Protein AF-A0A1V2P436-F1 (afdb_monomer_lite)

Structure (mmCIF, N/CA/C/O backbone):
data_AF-A0A1V2P436-F1
#
_entry.id   AF-A0A1V2P436-F1
#
loop_
_atom_site.group_PDB
_atom_site.id
_atom_site.type_symbol
_atom_site.label_atom_id
_atom_site.label_alt_id
_atom_site.label_comp_id
_atom_site.label_asym_id
_atom_site.label_entity_id
_atom_site.label_seq_id
_atom_site.pdbx_PDB_ins_code
_atom_site.Cartn_x
_atom_site.Cartn_y
_atom_site.Cartn_z
_atom_site.occupancy
_atom_site.B_iso_or_equiv
_atom_site.auth_seq_id
_atom_site.auth_comp_id
_atom_site.auth_asym_id
_atom_site.auth_atom_id
_atom_site.pdbx_PDB_model_num
ATOM 1 N N . MET A 1 1 ? -57.301 -28.271 38.671 1.00 43.91 1 MET A N 1
ATOM 2 C CA . MET A 1 1 ? -56.951 -26.881 38.310 1.00 43.91 1 MET A CA 1
ATOM 3 C C . MET A 1 1 ? -55.438 -26.788 38.305 1.00 43.91 1 MET A C 1
ATOM 5 O O . MET A 1 1 ? -54.844 -26.875 39.367 1.00 43.91 1 MET A O 1
ATOM 9 N N . ASN A 1 2 ? -54.825 -26.749 37.124 1.00 45.72 2 ASN A N 1
ATOM 10 C CA . ASN A 1 2 ? -53.373 -26.716 36.962 1.00 45.72 2 ASN A CA 1
ATOM 11 C C . ASN A 1 2 ? -53.043 -25.384 36.282 1.00 45.72 2 ASN A C 1
ATOM 13 O O . ASN A 1 2 ? -53.447 -25.179 35.139 1.00 45.72 2 ASN A O 1
ATOM 17 N N . TYR A 1 3 ? -52.425 -24.450 37.003 1.00 46.53 3 TYR A N 1
ATOM 18 C CA . TYR A 1 3 ? -51.992 -23.176 36.427 1.00 46.53 3 TYR A CA 1
ATOM 19 C C . TYR A 1 3 ? -50.649 -23.394 35.716 1.00 46.53 3 TYR A C 1
ATOM 21 O O . TYR A 1 3 ? -49.688 -23.789 36.379 1.00 46.53 3 TYR A O 1
ATOM 29 N N . PRO A 1 4 ? -50.531 -23.141 34.400 1.00 54.03 4 PRO A N 1
ATOM 30 C CA . PRO A 1 4 ? -49.238 -23.146 33.732 1.00 54.03 4 PRO A CA 1
ATOM 31 C C . PRO A 1 4 ? -48.451 -21.903 34.165 1.00 54.03 4 PRO A C 1
ATOM 33 O O . PRO A 1 4 ? -48.686 -20.789 33.692 1.00 54.03 4 PRO A O 1
ATOM 36 N N . GLY A 1 5 ? -47.530 -22.100 35.109 1.00 52.56 5 GLY A N 1
ATOM 37 C CA . GLY A 1 5 ? -46.586 -21.079 35.543 1.00 52.56 5 GLY A CA 1
ATOM 38 C C . GLY A 1 5 ? -45.770 -20.569 34.356 1.00 52.56 5 GLY A C 1
ATOM 39 O O . GLY A 1 5 ? -45.070 -21.334 33.695 1.00 52.56 5 GLY A O 1
ATOM 40 N N . HIS A 1 6 ? -45.878 -19.271 34.080 1.00 50.97 6 HIS A N 1
ATOM 41 C CA . HIS A 1 6 ? -45.016 -18.564 33.140 1.00 50.97 6 HIS A CA 1
ATOM 42 C C . HIS A 1 6 ? -43.598 -18.501 33.720 1.00 50.97 6 HIS A C 1
ATOM 44 O O . HIS A 1 6 ? -43.270 -17.622 34.518 1.00 50.97 6 HIS A O 1
ATOM 50 N N . GLY A 1 7 ? -42.765 -19.471 33.344 1.00 54.88 7 GLY A N 1
ATOM 51 C CA . GLY A 1 7 ? -41.330 -19.434 33.587 1.00 54.88 7 GLY A CA 1
ATOM 52 C C . GLY A 1 7 ? -40.695 -18.373 32.698 1.00 54.88 7 GLY A C 1
ATOM 53 O O . GLY A 1 7 ? -40.447 -18.614 31.519 1.00 54.88 7 GLY A O 1
ATOM 54 N N . TRP A 1 8 ? -40.451 -17.190 33.255 1.00 54.09 8 TRP A N 1
ATOM 55 C CA . TRP A 1 8 ? -39.582 -16.200 32.629 1.00 54.09 8 TRP A CA 1
ATOM 56 C C . TRP A 1 8 ? -38.187 -16.817 32.439 1.00 54.09 8 TRP A C 1
ATOM 58 O O . TRP A 1 8 ? -37.690 -17.456 33.373 1.00 54.09 8 TRP A O 1
ATOM 68 N N . PRO A 1 9 ? -37.543 -16.665 31.266 1.00 58.88 9 PRO A N 1
ATOM 69 C CA . PRO A 1 9 ? -36.198 -17.182 31.059 1.00 58.88 9 PRO A CA 1
ATOM 70 C C . PRO A 1 9 ? -35.256 -16.537 32.079 1.00 58.88 9 PRO A C 1
ATOM 72 O O . PRO A 1 9 ? -35.092 -15.317 32.108 1.00 58.88 9 PRO A O 1
ATOM 75 N N . GLN A 1 10 ? -34.660 -17.364 32.939 1.00 55.38 10 GLN A N 1
ATOM 76 C CA . GLN A 1 10 ? -33.621 -16.938 33.868 1.00 55.38 10 GLN A CA 1
ATOM 77 C C . GLN A 1 10 ? -32.456 -16.366 33.054 1.00 55.38 10 GLN A C 1
ATOM 79 O O . GLN A 1 10 ? -31.785 -17.094 32.321 1.00 55.38 10 GLN A O 1
ATOM 84 N N . GLN A 1 11 ? -32.221 -15.057 33.162 1.00 57.66 11 GLN A N 1
ATOM 85 C CA . GLN A 1 11 ? -30.993 -14.456 32.657 1.00 57.66 11 GLN A CA 1
ATOM 86 C C . GLN A 1 11 ? -29.812 -15.044 33.445 1.00 57.66 11 GLN A C 1
ATOM 88 O O . GLN A 1 11 ? -29.838 -14.989 34.678 1.00 57.66 11 GLN A O 1
ATOM 93 N N . PRO A 1 12 ? -28.787 -15.611 32.780 1.00 60.38 12 PRO A N 1
ATOM 94 C CA . PRO A 1 12 ? -27.608 -16.128 33.461 1.00 60.38 12 PRO A CA 1
ATOM 95 C C . PRO A 1 12 ? -26.934 -15.013 34.268 1.00 60.38 12 PRO A C 1
ATOM 97 O O . PRO A 1 12 ? -2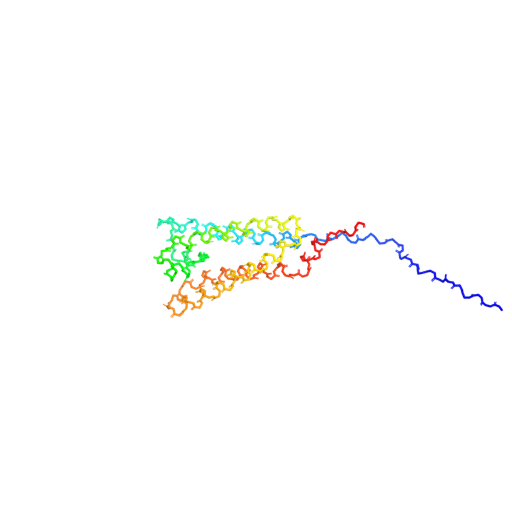6.371 -14.067 33.718 1.00 60.38 12 PRO A O 1
ATOM 100 N N . TYR A 1 13 ? -27.026 -15.120 35.589 1.00 49.16 13 TYR A N 1
ATOM 101 C CA . TYR A 1 13 ? -26.395 -14.213 36.536 1.00 49.16 13 TYR A CA 1
ATOM 102 C C . TYR A 1 13 ? -24.866 -14.386 36.456 1.00 49.16 13 TYR A C 1
ATOM 104 O O . TYR A 1 13 ? -24.358 -15.481 36.686 1.00 49.16 13 TYR A O 1
ATOM 112 N N . GLY A 1 14 ? -24.123 -13.308 36.173 1.00 49.00 14 GLY A N 1
ATOM 113 C CA . GLY A 1 14 ? -22.735 -13.182 36.648 1.00 49.00 14 GLY A CA 1
ATOM 114 C C . GLY A 1 14 ? -21.570 -13.392 35.671 1.00 49.00 14 GLY A C 1
ATOM 115 O O . GLY A 1 14 ? -20.461 -13.650 36.130 1.00 49.00 14 GLY A O 1
ATOM 116 N N . GLY A 1 15 ? -21.745 -13.241 34.357 1.00 52.12 15 GLY A N 1
ATOM 117 C CA . GLY A 1 15 ? -20.607 -13.169 33.430 1.00 52.12 15 GLY A CA 1
ATOM 118 C C . GLY A 1 15 ? -20.259 -11.724 33.077 1.00 52.12 15 GLY A C 1
ATOM 119 O O . GLY A 1 15 ? -21.028 -11.080 32.367 1.00 52.12 15 GLY A O 1
ATOM 120 N N . TYR A 1 16 ? -19.106 -11.197 33.511 1.00 54.94 16 TYR A N 1
ATOM 121 C CA . TYR A 1 16 ? -18.570 -9.968 32.911 1.00 54.94 16 TYR A CA 1
ATOM 122 C C . TYR A 1 16 ? -18.468 -10.181 31.396 1.00 54.94 16 TYR A C 1
ATOM 124 O O . TYR A 1 16 ? -17.719 -11.050 30.949 1.00 54.94 16 TYR A O 1
ATOM 132 N N . ALA A 1 17 ? -19.214 -9.402 30.608 1.00 61.12 17 ALA A N 1
ATOM 133 C CA . ALA A 1 17 ? -19.125 -9.463 29.154 1.00 61.12 17 ALA A CA 1
ATOM 134 C C . ALA A 1 17 ? -17.649 -9.291 28.734 1.00 61.12 17 ALA A C 1
ATOM 136 O O . ALA A 1 17 ? -17.038 -8.282 29.126 1.00 61.12 17 ALA A O 1
ATOM 137 N N . PRO A 1 18 ? -17.062 -10.240 27.971 1.00 62.22 18 PRO A N 1
ATOM 138 C CA . PRO A 1 18 ? -15.665 -10.173 27.560 1.00 62.22 18 PRO A CA 1
ATOM 139 C C . PRO A 1 18 ? -15.353 -8.805 26.952 1.00 62.22 18 PRO A C 1
ATOM 141 O O . PRO A 1 18 ? -16.099 -8.304 26.106 1.00 62.22 18 PRO A O 1
ATOM 144 N N . ARG A 1 19 ? -14.273 -8.154 27.408 1.00 64.75 19 ARG A N 1
ATOM 145 C CA . ARG A 1 19 ? -13.822 -6.900 26.790 1.00 64.75 19 ARG A CA 1
ATOM 146 C C . ARG A 1 19 ? -13.476 -7.196 25.322 1.00 64.75 19 ARG A C 1
ATOM 148 O O . ARG A 1 19 ? -12.676 -8.101 25.088 1.00 64.75 19 ARG A O 1
ATOM 155 N N . PRO A 1 20 ? -14.041 -6.463 24.345 1.00 69.81 20 PRO A N 1
ATOM 156 C CA . PRO A 1 20 ? -13.682 -6.648 22.944 1.00 69.81 20 PRO A CA 1
ATOM 157 C C . PRO A 1 20 ? -12.182 -6.414 22.746 1.00 69.81 20 PRO A C 1
ATOM 159 O O . PRO A 1 20 ? -11.660 -5.377 23.159 1.00 69.81 20 PRO A O 1
ATOM 162 N N . ASN A 1 21 ? -11.488 -7.372 22.129 1.00 81.31 21 ASN A N 1
ATOM 163 C CA . ASN A 1 21 ? -10.072 -7.229 21.808 1.00 81.31 21 ASN A CA 1
ATOM 164 C C . ASN A 1 21 ? -9.906 -6.264 20.623 1.00 81.31 21 ASN A C 1
ATOM 166 O O . ASN A 1 21 ? -10.389 -6.534 19.525 1.00 81.31 21 ASN A O 1
ATOM 170 N N . THR A 1 22 ? -9.227 -5.139 20.844 1.00 86.19 22 THR A N 1
ATOM 171 C CA . THR A 1 22 ? -8.980 -4.110 19.822 1.00 86.19 22 THR A CA 1
ATOM 172 C C . THR A 1 22 ? -7.676 -4.315 19.053 1.00 86.19 22 THR A C 1
ATOM 174 O O . THR A 1 22 ? -7.480 -3.667 18.026 1.00 86.19 22 THR A O 1
ATOM 177 N N . ALA A 1 23 ? -6.804 -5.229 19.497 1.00 89.12 23 ALA A N 1
ATOM 178 C CA . ALA A 1 23 ? -5.498 -5.474 18.883 1.00 89.12 23 ALA A CA 1
ATOM 179 C C . ALA A 1 23 ? -5.547 -5.728 17.361 1.00 89.12 23 ALA A C 1
ATOM 181 O O . ALA A 1 23 ? -4.726 -5.139 16.656 1.00 89.12 23 ALA A O 1
ATOM 182 N N . PRO A 1 24 ? -6.509 -6.500 16.807 1.00 89.12 24 PRO A N 1
ATOM 183 C CA . PRO A 1 24 ? -6.561 -6.751 15.365 1.00 89.12 24 PRO A CA 1
ATOM 184 C C . PRO A 1 24 ? -6.698 -5.473 14.525 1.00 89.12 24 PRO A C 1
ATOM 186 O O . PRO A 1 24 ? -6.086 -5.369 13.467 1.00 89.12 24 PRO A O 1
ATOM 189 N N . ALA A 1 25 ? -7.464 -4.483 15.002 1.00 88.38 25 ALA A N 1
ATOM 190 C CA . ALA A 1 25 ? -7.648 -3.222 14.285 1.00 88.38 25 ALA A CA 1
ATOM 191 C C . ALA A 1 25 ? -6.358 -2.389 14.252 1.00 88.38 25 ALA A C 1
ATOM 193 O O . ALA A 1 25 ? -6.028 -1.820 13.215 1.00 88.38 25 ALA A O 1
ATOM 194 N N . TYR A 1 26 ? -5.603 -2.362 15.355 1.00 92.00 26 TYR A N 1
ATOM 195 C CA . TYR A 1 26 ? -4.318 -1.661 15.412 1.00 92.00 26 TYR A CA 1
ATOM 196 C C . TYR A 1 26 ? -3.243 -2.342 14.568 1.00 92.00 26 TYR A C 1
ATOM 198 O O . TYR A 1 26 ? -2.461 -1.649 13.925 1.00 92.00 26 TYR A O 1
ATOM 206 N N . ILE A 1 27 ? -3.226 -3.677 14.525 1.00 93.38 27 ILE A N 1
ATOM 207 C CA . ILE A 1 27 ? -2.304 -4.428 13.663 1.00 93.38 27 ILE A CA 1
ATOM 208 C C . ILE A 1 27 ? -2.594 -4.115 12.191 1.00 93.38 27 ILE A C 1
ATOM 210 O O . ILE A 1 27 ? -1.680 -3.749 11.459 1.00 93.38 27 ILE A O 1
ATOM 214 N N . ALA A 1 28 ? -3.861 -4.179 11.766 1.00 92.12 28 ALA A N 1
ATOM 215 C CA . ALA A 1 28 ? -4.244 -3.834 10.397 1.00 92.12 28 ALA A CA 1
ATOM 216 C C . ALA A 1 28 ? -3.909 -2.370 10.054 1.00 92.12 28 ALA A C 1
ATOM 218 O O . ALA A 1 28 ? -3.362 -2.093 8.989 1.00 92.12 28 ALA A O 1
ATOM 219 N N . ALA A 1 29 ? -4.179 -1.437 10.973 1.00 92.19 29 ALA A N 1
ATOM 220 C CA . ALA A 1 29 ? -3.824 -0.028 10.810 1.00 92.19 29 ALA A CA 1
ATOM 221 C C . ALA A 1 29 ? -2.310 0.169 10.646 1.00 92.19 29 ALA A C 1
ATOM 223 O O . ALA A 1 29 ? -1.878 0.855 9.723 1.00 92.19 29 ALA A O 1
ATOM 224 N N . ALA A 1 30 ? -1.505 -0.468 11.500 1.00 94.44 30 ALA A N 1
ATOM 225 C CA . ALA A 1 30 ? -0.051 -0.385 11.443 1.00 94.44 30 ALA A CA 1
ATOM 226 C C . ALA A 1 30 ? 0.501 -0.928 10.118 1.00 94.44 30 ALA A C 1
ATOM 228 O O . ALA A 1 30 ? 1.359 -0.288 9.518 1.00 94.44 30 ALA A O 1
ATOM 229 N N . LEU A 1 31 ? -0.024 -2.054 9.625 1.00 94.69 31 LEU A N 1
ATOM 230 C CA . LEU A 1 31 ? 0.386 -2.625 8.340 1.00 94.69 31 LEU A CA 1
ATOM 231 C C . LEU A 1 31 ? 0.122 -1.662 7.171 1.00 94.69 31 LEU A C 1
ATOM 233 O O . LEU A 1 31 ? 1.013 -1.443 6.351 1.00 94.69 31 LEU A O 1
ATOM 237 N N . PHE A 1 32 ? -1.047 -1.011 7.128 1.00 93.94 32 PHE A N 1
ATOM 238 C CA . PHE A 1 32 ? -1.340 -0.006 6.098 1.00 93.94 32 PHE A CA 1
ATOM 239 C C . PHE A 1 32 ? -0.475 1.245 6.213 1.00 93.94 32 PHE A C 1
ATOM 241 O O . PHE A 1 32 ? -0.039 1.773 5.192 1.00 93.94 32 PHE A O 1
ATOM 248 N N . VAL A 1 33 ? -0.191 1.702 7.435 1.00 94.62 33 VAL A N 1
ATOM 249 C CA . VAL A 1 33 ? 0.733 2.821 7.654 1.00 94.62 33 VAL A CA 1
ATOM 250 C C . VAL A 1 33 ? 2.128 2.461 7.152 1.00 94.62 33 VAL A C 1
ATOM 252 O O . VAL A 1 33 ? 2.732 3.255 6.441 1.00 94.62 33 VAL A O 1
ATOM 255 N N . VAL A 1 34 ? 2.624 1.257 7.444 1.00 95.75 34 VAL A N 1
ATOM 256 C CA . VAL A 1 34 ? 3.925 0.785 6.947 1.00 95.75 34 VAL A CA 1
ATOM 257 C C . VAL A 1 34 ? 3.942 0.728 5.415 1.00 95.75 34 VAL A C 1
ATOM 259 O O . VAL A 1 34 ? 4.878 1.243 4.806 1.00 95.75 34 VAL A O 1
ATOM 262 N N . CYS A 1 35 ? 2.897 0.188 4.777 1.00 94.19 35 CYS A N 1
ATOM 263 C CA . CYS A 1 35 ? 2.778 0.168 3.313 1.00 94.19 35 CYS A CA 1
ATOM 264 C C . CYS A 1 35 ? 2.772 1.579 2.710 1.00 94.19 35 CYS A C 1
ATOM 266 O O . CYS A 1 35 ? 3.489 1.852 1.744 1.00 94.19 35 CYS A O 1
ATOM 268 N N . GLY A 1 36 ? 1.976 2.483 3.288 1.00 93.69 36 GLY A N 1
ATOM 269 C CA . GLY A 1 36 ? 1.871 3.872 2.853 1.00 93.69 36 GLY A CA 1
ATOM 270 C C . GLY A 1 36 ? 3.196 4.619 2.994 1.00 93.69 36 GLY A C 1
ATOM 271 O O . GLY A 1 36 ? 3.648 5.253 2.042 1.00 93.69 36 GLY A O 1
ATOM 272 N N . VAL A 1 37 ? 3.868 4.477 4.139 1.00 95.12 37 VAL A N 1
ATOM 273 C CA . VAL A 1 37 ? 5.168 5.104 4.405 1.00 95.12 37 VAL A CA 1
ATOM 274 C C . VAL A 1 37 ? 6.245 4.557 3.475 1.00 95.12 37 VAL A C 1
ATOM 276 O O . VAL A 1 37 ? 6.979 5.351 2.895 1.00 95.12 37 VAL A O 1
ATOM 279 N N . PHE A 1 38 ? 6.337 3.240 3.268 1.00 92.38 38 PHE A N 1
ATOM 280 C CA . PHE A 1 38 ? 7.314 2.690 2.325 1.00 92.38 38 PHE A CA 1
ATOM 281 C C . PHE A 1 38 ? 7.059 3.162 0.897 1.00 92.38 38 PHE A C 1
ATOM 283 O O . PHE A 1 38 ? 8.001 3.578 0.224 1.00 92.38 38 PHE A O 1
ATOM 290 N N . SER A 1 39 ? 5.799 3.178 0.458 1.00 92.38 39 SER A N 1
ATOM 291 C CA . SER A 1 39 ? 5.434 3.695 -0.865 1.00 92.38 39 SER A CA 1
ATOM 292 C C . SER A 1 39 ? 5.841 5.162 -1.014 1.00 92.38 39 SER A C 1
ATOM 294 O O . SER A 1 39 ? 6.426 5.544 -2.026 1.00 92.38 39 SER A O 1
ATOM 296 N N . LEU A 1 40 ? 5.605 5.976 0.018 1.00 92.38 40 LEU A N 1
ATOM 297 C CA . LEU A 1 40 ? 5.978 7.388 0.055 1.00 92.38 40 LEU A CA 1
ATOM 298 C C . LEU A 1 40 ? 7.500 7.568 0.006 1.00 92.38 40 LEU A C 1
ATOM 300 O O . LEU A 1 40 ? 7.999 8.329 -0.820 1.00 92.38 40 LEU A O 1
ATOM 304 N N . VAL A 1 41 ? 8.243 6.847 0.847 1.00 92.00 41 VAL A N 1
ATOM 305 C CA . VAL A 1 41 ? 9.710 6.918 0.912 1.00 92.00 41 VAL A CA 1
ATOM 306 C C . VAL A 1 41 ? 10.329 6.511 -0.421 1.00 92.00 41 VAL A C 1
ATOM 308 O O . VAL A 1 41 ? 11.149 7.254 -0.953 1.00 92.00 41 VAL A O 1
ATOM 311 N N . ILE A 1 42 ? 9.915 5.381 -1.000 1.00 90.50 42 ILE A N 1
ATOM 312 C CA . ILE A 1 42 ? 10.444 4.909 -2.287 1.00 90.50 42 ILE A CA 1
ATOM 313 C C . ILE A 1 42 ? 10.108 5.908 -3.402 1.00 90.50 42 ILE A C 1
ATOM 315 O O . ILE A 1 42 ? 10.974 6.209 -4.224 1.00 90.50 42 ILE A O 1
ATOM 319 N N . SER A 1 43 ? 8.903 6.487 -3.399 1.00 89.56 43 SER A N 1
ATOM 320 C CA . SER A 1 43 ? 8.510 7.507 -4.381 1.00 89.56 43 SER A CA 1
ATOM 321 C C . SER A 1 43 ? 9.372 8.766 -4.276 1.00 89.56 43 SER A C 1
ATOM 323 O O . SER A 1 43 ? 9.878 9.237 -5.289 1.00 89.56 43 SER A O 1
ATOM 325 N N . ILE A 1 44 ? 9.611 9.278 -3.062 1.00 89.38 44 ILE A N 1
ATOM 326 C CA . ILE A 1 44 ? 10.461 10.459 -2.839 1.00 89.38 44 ILE A CA 1
ATOM 327 C C . ILE A 1 44 ? 11.917 10.176 -3.220 1.00 89.38 44 ILE A C 1
ATOM 329 O O . ILE A 1 44 ? 12.539 10.978 -3.916 1.00 89.38 44 ILE A O 1
ATOM 333 N N . LEU A 1 45 ? 12.470 9.037 -2.796 1.00 89.38 45 LEU A N 1
ATOM 334 C CA . LEU A 1 45 ? 13.854 8.670 -3.109 1.00 89.38 45 LEU A CA 1
ATOM 335 C C . LEU A 1 45 ? 14.073 8.468 -4.611 1.00 89.38 45 LEU A C 1
ATOM 337 O O . LEU A 1 45 ? 15.163 8.756 -5.108 1.00 89.38 45 LEU A O 1
ATOM 341 N N . SER A 1 46 ? 13.039 8.035 -5.334 1.00 87.00 46 SER A N 1
ATOM 342 C CA . SER A 1 46 ? 13.097 7.833 -6.783 1.00 87.00 46 SER A CA 1
ATOM 343 C C . SER A 1 46 ? 13.085 9.140 -7.584 1.00 87.00 46 SER A C 1
ATOM 345 O O . SER A 1 46 ? 13.524 9.140 -8.732 1.00 87.00 46 SER A O 1
ATOM 347 N N . ILE A 1 47 ? 12.672 10.269 -6.995 1.00 86.00 47 ILE A N 1
ATOM 348 C CA . ILE A 1 47 ? 12.789 11.593 -7.636 1.00 86.00 47 ILE A CA 1
ATOM 349 C C . ILE A 1 47 ? 14.266 11.988 -7.788 1.00 86.00 47 ILE A C 1
ATOM 351 O O . ILE A 1 47 ? 14.674 12.558 -8.803 1.00 86.00 47 ILE A O 1
ATOM 355 N N . SER A 1 48 ? 15.093 11.676 -6.787 1.00 82.38 48 SER A N 1
ATOM 356 C CA . SER A 1 48 ? 16.516 12.011 -6.801 1.00 82.38 48 SER A CA 1
ATOM 357 C C . SER A 1 48 ? 17.303 11.028 -7.668 1.00 82.38 48 SER A C 1
ATOM 359 O O . SER A 1 48 ? 17.461 9.855 -7.334 1.00 82.38 48 SER A O 1
ATOM 361 N N . ARG A 1 49 ? 17.887 11.523 -8.768 1.00 72.62 49 ARG A N 1
ATOM 362 C CA . ARG A 1 49 ? 18.705 10.703 -9.684 1.00 72.62 49 ARG A CA 1
ATOM 363 C C . ARG A 1 49 ? 19.941 10.076 -9.024 1.00 72.62 49 ARG A C 1
ATOM 365 O O . ARG A 1 49 ? 20.445 9.093 -9.546 1.00 72.62 49 ARG A O 1
ATOM 372 N N . SER A 1 50 ? 20.420 10.631 -7.909 1.00 70.88 50 SER A N 1
ATOM 373 C CA . SER A 1 50 ? 21.631 10.165 -7.212 1.00 70.88 50 SER A CA 1
ATOM 374 C C . SER A 1 50 ? 21.396 8.897 -6.377 1.00 70.88 50 SER A C 1
ATOM 376 O O . SER A 1 50 ? 22.298 8.088 -6.199 1.00 70.88 50 SER A O 1
ATOM 378 N N . THR A 1 51 ? 20.173 8.702 -5.876 1.00 73.38 51 THR A N 1
ATOM 379 C CA . THR A 1 51 ? 19.821 7.620 -4.935 1.00 73.38 51 THR A CA 1
ATOM 380 C C . THR A 1 51 ? 18.939 6.539 -5.553 1.00 73.38 51 THR A C 1
ATOM 382 O O . THR A 1 51 ? 18.561 5.589 -4.874 1.00 73.38 51 THR A O 1
ATOM 385 N N . ARG A 1 52 ? 18.573 6.692 -6.827 1.00 79.69 52 ARG A N 1
ATOM 386 C CA . ARG A 1 52 ? 17.595 5.843 -7.504 1.00 79.69 52 ARG A CA 1
ATOM 387 C C . ARG A 1 52 ? 18.238 4.569 -8.045 1.00 79.69 52 ARG A C 1
ATOM 389 O O . ARG A 1 52 ? 19.049 4.634 -8.967 1.00 79.69 52 ARG A O 1
ATOM 396 N N . THR A 1 53 ? 17.794 3.416 -7.554 1.00 84.06 53 THR A N 1
ATOM 397 C CA . THR A 1 53 ? 18.023 2.120 -8.212 1.00 84.06 53 THR A CA 1
ATOM 398 C C . THR A 1 53 ? 16.863 1.783 -9.155 1.00 84.06 53 THR A C 1
ATOM 400 O O . THR A 1 53 ? 15.760 2.320 -9.019 1.00 84.06 53 THR A O 1
ATOM 403 N N . VAL A 1 54 ? 17.101 0.896 -10.127 1.00 82.19 54 VAL A N 1
ATOM 404 C CA . VAL A 1 54 ? 16.055 0.431 -11.062 1.00 82.19 54 VAL A CA 1
ATOM 405 C C . VAL A 1 54 ? 14.929 -0.277 -10.305 1.00 82.19 54 VAL A C 1
ATOM 407 O O . VAL A 1 54 ? 13.759 -0.030 -10.571 1.00 82.19 54 VAL A O 1
ATOM 410 N N . GLU A 1 55 ? 15.277 -1.074 -9.297 1.00 83.44 55 GLU A N 1
ATOM 411 C CA . GLU A 1 55 ? 14.333 -1.786 -8.428 1.00 83.44 55 GLU A CA 1
ATOM 412 C C . GLU A 1 55 ? 13.412 -0.826 -7.666 1.00 83.44 55 GLU A C 1
ATOM 414 O O . GLU A 1 55 ? 12.202 -1.037 -7.612 1.00 83.44 55 GLU A O 1
ATOM 419 N N . MET A 1 56 ? 13.970 0.258 -7.110 1.00 80.25 56 MET A N 1
ATOM 420 C CA . MET A 1 56 ? 13.180 1.296 -6.444 1.00 80.25 56 MET A CA 1
ATOM 421 C C . MET A 1 56 ? 12.234 1.975 -7.425 1.00 80.25 56 MET A C 1
ATOM 423 O O . MET A 1 56 ? 11.063 2.159 -7.112 1.00 80.25 56 MET A O 1
ATOM 427 N N . PHE A 1 57 ? 12.733 2.304 -8.617 1.00 82.88 57 PHE A N 1
ATOM 428 C CA . PHE A 1 57 ? 11.955 2.971 -9.651 1.00 82.88 57 PHE A CA 1
ATOM 429 C C . PHE A 1 57 ? 10.749 2.135 -10.084 1.00 82.88 57 PHE A C 1
ATOM 431 O O . PHE A 1 57 ? 9.633 2.641 -10.073 1.00 82.88 57 PHE A O 1
ATOM 438 N N . ILE A 1 58 ? 10.927 0.849 -10.392 1.00 84.06 58 ILE A N 1
ATOM 439 C CA . ILE A 1 58 ? 9.797 0.005 -10.809 1.00 84.06 58 ILE A CA 1
ATOM 440 C C . ILE A 1 58 ? 8.812 -0.280 -9.667 1.00 84.06 58 ILE A C 1
ATOM 442 O O . ILE A 1 58 ? 7.632 -0.511 -9.921 1.00 84.06 58 ILE A O 1
ATOM 446 N N . ALA A 1 59 ? 9.271 -0.251 -8.411 1.00 85.94 59 ALA A N 1
ATOM 447 C CA . ALA A 1 59 ? 8.437 -0.524 -7.245 1.00 85.94 59 ALA A CA 1
ATOM 448 C C . ALA A 1 59 ? 7.488 0.634 -6.888 1.00 85.94 59 ALA A C 1
ATOM 450 O O . ALA A 1 59 ? 6.547 0.426 -6.114 1.00 85.94 59 ALA A O 1
ATOM 451 N N . VAL A 1 60 ? 7.700 1.836 -7.439 1.00 88.00 60 VAL A N 1
ATOM 452 C CA . VAL A 1 60 ? 6.824 2.993 -7.214 1.00 88.00 60 VAL A CA 1
ATOM 453 C C . VAL A 1 60 ? 5.434 2.749 -7.834 1.00 88.00 60 VAL A C 1
ATOM 455 O O . VAL A 1 60 ? 5.324 2.421 -9.024 1.00 88.00 60 VAL A O 1
ATOM 458 N N . PRO A 1 61 ? 4.342 2.945 -7.068 1.00 86.31 61 PRO A N 1
ATOM 459 C CA . PRO A 1 61 ? 2.987 2.880 -7.606 1.00 86.31 61 PRO A CA 1
ATOM 460 C C . PRO A 1 61 ? 2.760 3.896 -8.737 1.00 86.31 61 PRO A C 1
ATOM 462 O O . PRO A 1 61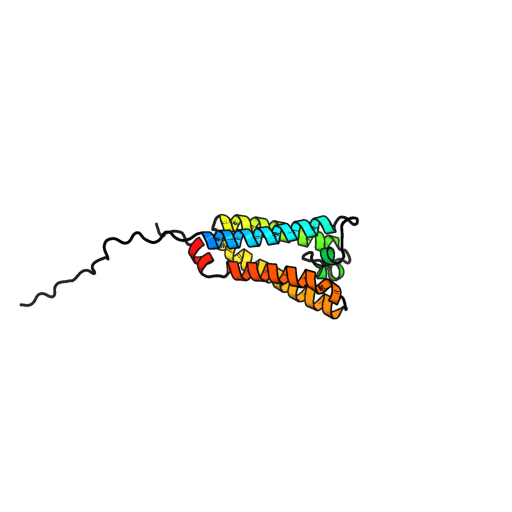 ? 2.996 5.086 -8.562 1.00 86.31 61 PRO A O 1
ATOM 465 N N . GLY A 1 62 ? 2.264 3.438 -9.887 1.00 83.00 62 GLY A N 1
ATOM 466 C CA . GLY A 1 62 ? 1.978 4.263 -11.068 1.00 83.00 62 GLY A CA 1
ATOM 467 C C . GLY A 1 62 ? 3.087 4.311 -12.125 1.00 83.00 62 GLY A C 1
ATOM 468 O O . GLY A 1 62 ? 2.816 4.713 -13.255 1.00 83.00 62 GLY A O 1
ATOM 469 N N . MET A 1 63 ? 4.305 3.850 -11.823 1.00 85.69 63 MET A N 1
ATOM 470 C CA . MET A 1 63 ? 5.421 3.873 -12.780 1.00 85.69 63 MET A CA 1
ATOM 471 C C . MET A 1 63 ? 5.206 2.988 -14.007 1.00 85.69 63 MET A C 1
ATOM 473 O O . MET A 1 63 ? 5.585 3.369 -15.108 1.00 85.69 63 MET A O 1
ATOM 477 N N . ALA A 1 64 ? 4.519 1.852 -13.867 1.00 83.69 64 ALA A N 1
ATOM 478 C CA . ALA A 1 64 ? 4.216 0.998 -15.017 1.00 83.69 64 ALA A CA 1
ATOM 479 C C . ALA A 1 64 ? 3.333 1.698 -16.073 1.00 83.69 64 ALA A C 1
ATOM 481 O O . ALA A 1 64 ? 3.316 1.264 -17.223 1.00 83.69 64 ALA A O 1
ATOM 482 N N . PHE A 1 65 ? 2.627 2.772 -15.697 1.00 80.19 65 PHE A N 1
ATOM 483 C CA . PHE A 1 65 ? 1.764 3.565 -16.577 1.00 80.19 65 PHE A CA 1
ATOM 484 C C . PHE A 1 65 ? 2.355 4.926 -16.965 1.00 80.19 65 PHE A C 1
ATOM 486 O O . PHE A 1 65 ? 1.806 5.600 -17.834 1.00 80.19 65 PHE A O 1
ATOM 493 N N . SER A 1 66 ? 3.453 5.362 -16.341 1.00 79.75 66 SER A N 1
ATOM 494 C CA . SER A 1 66 ? 3.974 6.719 -16.549 1.00 79.75 66 SER A CA 1
ATOM 495 C C . SER A 1 66 ? 4.512 6.945 -17.962 1.00 79.75 66 SER A C 1
ATOM 497 O O . SER A 1 66 ? 4.405 8.047 -18.499 1.00 79.75 66 SER A O 1
ATOM 499 N N . GLU A 1 67 ? 5.069 5.904 -18.581 1.00 72.25 67 GLU A N 1
ATOM 500 C CA . GLU A 1 67 ? 5.525 5.969 -19.973 1.00 72.25 67 GLU A CA 1
ATOM 501 C C . GLU A 1 67 ? 4.346 5.938 -20.952 1.00 72.25 67 GLU A C 1
ATOM 503 O O . GLU A 1 67 ? 4.302 6.755 -21.868 1.00 72.25 67 GLU A O 1
ATOM 508 N N . ASP A 1 68 ? 3.349 5.086 -20.698 1.00 71.94 68 ASP A N 1
ATOM 509 C CA . ASP A 1 68 ? 2.210 4.880 -21.601 1.00 71.94 68 ASP A CA 1
ATOM 510 C C . ASP A 1 68 ? 1.231 6.073 -21.614 1.00 71.94 68 ASP A C 1
ATOM 512 O O . ASP A 1 68 ? 0.611 6.355 -22.637 1.00 71.94 68 ASP A O 1
ATOM 516 N N . ILE A 1 69 ? 1.074 6.779 -20.484 1.00 72.12 69 ILE A N 1
ATOM 517 C CA . ILE A 1 69 ? 0.108 7.886 -20.347 1.00 72.12 69 ILE A CA 1
ATOM 518 C C . ILE A 1 69 ? 0.752 9.243 -20.644 1.00 72.12 69 ILE A C 1
ATOM 520 O O . ILE A 1 69 ? 0.183 10.048 -21.380 1.00 72.12 69 ILE A O 1
ATOM 524 N N . THR A 1 70 ? 1.910 9.532 -20.041 1.00 71.31 70 THR A N 1
ATOM 525 C CA . THR A 1 70 ? 2.514 10.876 -20.077 1.00 71.31 70 THR A CA 1
ATOM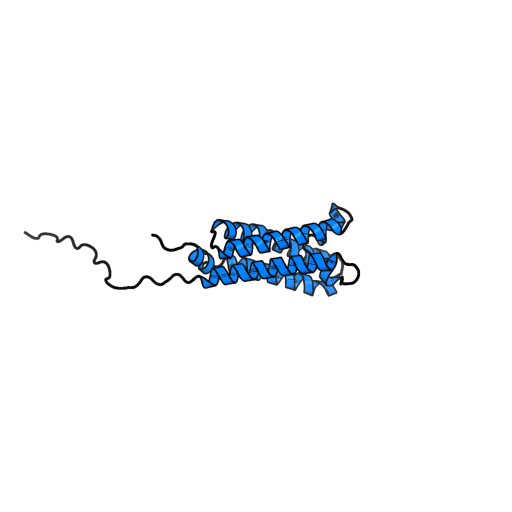 526 C C . THR A 1 70 ? 3.883 10.926 -20.745 1.00 71.31 70 THR A C 1
ATOM 528 O O . THR A 1 70 ? 4.407 12.020 -20.943 1.00 71.31 70 THR A O 1
ATOM 531 N N . GLY A 1 71 ? 4.497 9.780 -21.061 1.00 72.94 71 GLY A N 1
ATOM 532 C CA . GLY A 1 71 ? 5.874 9.712 -21.566 1.00 72.94 71 GLY A CA 1
ATOM 533 C C . GLY A 1 71 ? 6.925 10.239 -20.579 1.00 72.94 71 GLY A C 1
ATOM 534 O O . GLY A 1 71 ? 8.044 10.553 -20.976 1.00 72.94 71 GLY A O 1
ATOM 535 N N . ASN A 1 72 ? 6.565 10.389 -19.300 1.00 80.31 72 ASN A N 1
ATOM 536 C CA . ASN A 1 72 ? 7.410 10.995 -18.273 1.00 80.31 72 ASN A CA 1
ATOM 537 C C . ASN A 1 72 ? 7.144 10.367 -16.898 1.00 80.31 72 ASN A C 1
ATOM 539 O O . ASN A 1 72 ? 5.992 10.189 -16.507 1.00 80.31 72 ASN A O 1
ATOM 543 N N . GLY A 1 73 ? 8.212 10.087 -16.145 1.00 78.00 73 GLY A N 1
ATOM 544 C CA . GLY A 1 73 ? 8.166 9.450 -14.823 1.00 78.00 73 GLY A CA 1
ATOM 545 C C . GLY A 1 73 ? 7.555 10.310 -13.711 1.00 78.00 73 GLY A C 1
ATOM 546 O O . GLY A 1 73 ? 7.163 9.773 -12.677 1.00 78.00 73 GLY A O 1
ATOM 547 N N . ASP A 1 74 ? 7.399 11.621 -13.922 1.00 84.44 74 ASP A N 1
ATOM 548 C CA . ASP A 1 74 ? 6.805 12.535 -12.930 1.00 84.44 74 ASP A CA 1
ATOM 549 C C . ASP A 1 74 ? 5.366 12.149 -12.551 1.00 84.44 74 ASP A C 1
ATOM 551 O O . ASP A 1 74 ? 4.935 12.329 -11.405 1.00 84.44 74 ASP A O 1
ATOM 555 N N . PHE A 1 75 ? 4.629 11.547 -13.489 1.00 85.38 75 PHE A N 1
ATOM 556 C CA . PHE A 1 75 ? 3.305 10.996 -13.215 1.00 85.38 75 PHE A CA 1
ATOM 557 C C . PHE A 1 75 ? 3.362 9.835 -12.218 1.00 85.38 75 PHE A C 1
ATOM 559 O O . PHE A 1 75 ? 2.560 9.770 -11.286 1.00 85.38 75 PHE A O 1
ATOM 566 N N . GLY A 1 76 ? 4.332 8.933 -12.371 1.00 87.06 76 GLY A N 1
ATOM 567 C CA . GLY A 1 76 ? 4.481 7.807 -11.458 1.00 87.06 76 GLY A CA 1
ATOM 568 C C . GLY A 1 76 ? 4.931 8.258 -10.068 1.00 87.06 76 GLY A C 1
ATOM 569 O O . GLY A 1 76 ? 4.372 7.799 -9.079 1.00 87.06 76 GLY A O 1
ATOM 570 N N . TYR A 1 77 ? 5.840 9.235 -9.959 1.00 88.88 77 TYR A N 1
ATOM 571 C CA . TYR A 1 77 ? 6.239 9.769 -8.648 1.00 88.88 77 TYR A CA 1
ATOM 572 C C . TYR A 1 77 ? 5.093 10.472 -7.919 1.00 88.88 77 TYR A C 1
ATOM 574 O O . TYR A 1 77 ? 4.885 10.239 -6.729 1.00 88.88 77 TYR A O 1
ATOM 582 N N . SER A 1 78 ? 4.337 11.320 -8.621 1.00 91.00 78 SER A N 1
ATOM 583 C CA . SER A 1 78 ? 3.180 12.001 -8.029 1.00 91.00 78 SER A CA 1
ATOM 584 C C . SER A 1 78 ? 2.103 11.001 -7.605 1.00 91.00 78 SER A C 1
ATOM 586 O O . SER A 1 78 ? 1.618 11.081 -6.478 1.00 91.00 78 SER A O 1
ATOM 588 N N . THR A 1 79 ? 1.818 9.998 -8.441 1.00 91.69 79 THR A N 1
ATOM 589 C CA . THR A 1 79 ? 0.905 8.895 -8.107 1.00 91.69 79 THR A CA 1
ATOM 590 C C . THR A 1 79 ? 1.382 8.128 -6.874 1.00 91.69 79 THR A C 1
ATOM 592 O O . THR A 1 79 ? 0.605 7.934 -5.939 1.00 91.69 79 THR A O 1
ATOM 595 N N . GLY A 1 80 ? 2.658 7.743 -6.816 1.00 92.44 80 GLY A N 1
ATOM 596 C CA . GLY A 1 80 ? 3.238 7.021 -5.687 1.00 92.44 80 GLY A CA 1
ATOM 597 C C . GLY A 1 80 ? 3.187 7.806 -4.373 1.00 92.44 80 GLY A C 1
ATOM 598 O O . GLY A 1 80 ? 2.824 7.248 -3.335 1.00 92.44 80 GLY A O 1
ATOM 599 N N . ILE A 1 81 ? 3.450 9.117 -4.416 1.00 94.25 81 ILE A N 1
ATOM 600 C CA . ILE A 1 81 ? 3.297 10.010 -3.257 1.00 94.25 81 ILE A CA 1
ATOM 601 C C . ILE A 1 81 ? 1.829 10.091 -2.830 1.00 94.25 81 ILE A C 1
ATOM 603 O O . ILE A 1 81 ? 1.538 9.972 -1.640 1.00 94.25 81 ILE A O 1
ATOM 607 N N . SER A 1 82 ? 0.897 10.260 -3.773 1.00 95.12 82 SER A N 1
ATOM 608 C CA . SER A 1 82 ? -0.537 10.291 -3.471 1.00 95.12 82 SER A CA 1
ATOM 609 C C . SER A 1 82 ? -1.001 8.991 -2.819 1.00 95.12 82 SER A C 1
ATOM 611 O O . SER A 1 82 ? -1.625 9.048 -1.763 1.00 95.12 82 SER A O 1
ATOM 613 N N . VAL A 1 83 ? -0.630 7.829 -3.368 1.00 94.44 83 VAL A N 1
ATOM 614 C CA . VAL A 1 83 ? -0.922 6.516 -2.770 1.00 94.44 83 VAL A CA 1
ATOM 615 C C . VAL A 1 83 ? -0.339 6.440 -1.358 1.00 94.44 83 VAL A C 1
ATOM 617 O O . VAL A 1 83 ? -1.067 6.159 -0.405 1.00 94.44 83 VAL A O 1
ATOM 620 N N . GLY A 1 84 ? 0.945 6.761 -1.186 1.00 94.25 84 GLY A N 1
ATOM 621 C CA . GLY A 1 84 ? 1.605 6.721 0.118 1.00 94.25 84 GLY A CA 1
ATOM 622 C C . GLY A 1 84 ? 0.908 7.586 1.174 1.00 94.25 84 GLY A C 1
ATOM 623 O O . GLY A 1 84 ? 0.597 7.108 2.269 1.00 94.25 84 GLY A O 1
ATOM 624 N N . CYS A 1 85 ? 0.579 8.833 0.832 1.00 96.19 85 CYS A N 1
ATOM 625 C CA . CYS A 1 85 ? -0.159 9.751 1.700 1.00 96.19 85 CYS A CA 1
ATOM 626 C C . CYS A 1 85 ? -1.565 9.231 2.025 1.00 96.19 85 CYS A C 1
ATOM 628 O O . CYS A 1 85 ? -1.947 9.187 3.195 1.00 96.19 85 CYS A O 1
ATOM 630 N N . THR A 1 86 ? -2.328 8.799 1.017 1.00 96.31 86 THR A N 1
ATOM 631 C CA . THR A 1 86 ? -3.702 8.317 1.191 1.00 96.31 86 THR A CA 1
ATOM 632 C C . THR A 1 86 ? -3.755 7.116 2.127 1.00 96.31 86 THR A C 1
ATOM 634 O O . THR A 1 86 ? -4.535 7.124 3.077 1.00 96.31 86 THR A O 1
ATOM 637 N N . PHE A 1 87 ? -2.903 6.108 1.929 1.00 96.25 87 PHE A N 1
ATOM 638 C CA . PHE A 1 87 ? -2.910 4.914 2.779 1.00 96.25 87 PHE A CA 1
ATOM 639 C C . PHE A 1 87 ? -2.342 5.154 4.172 1.00 96.25 87 PHE A C 1
ATOM 641 O O . PHE A 1 87 ? -2.828 4.553 5.127 1.00 96.25 87 PHE A O 1
ATOM 648 N N . THR A 1 88 ? -1.390 6.077 4.321 1.00 95.69 88 THR A N 1
ATOM 649 C CA . THR A 1 88 ? -0.926 6.495 5.649 1.00 95.69 88 THR A CA 1
ATOM 650 C C . THR A 1 88 ? -2.063 7.158 6.425 1.00 95.69 88 THR A C 1
ATOM 652 O O . THR A 1 88 ? -2.342 6.779 7.561 1.00 95.69 88 THR A O 1
ATOM 655 N N . VAL A 1 89 ? -2.784 8.097 5.801 1.00 96.81 89 VAL A N 1
ATOM 656 C CA . VAL A 1 89 ? -3.925 8.777 6.430 1.00 96.81 89 VAL A CA 1
AT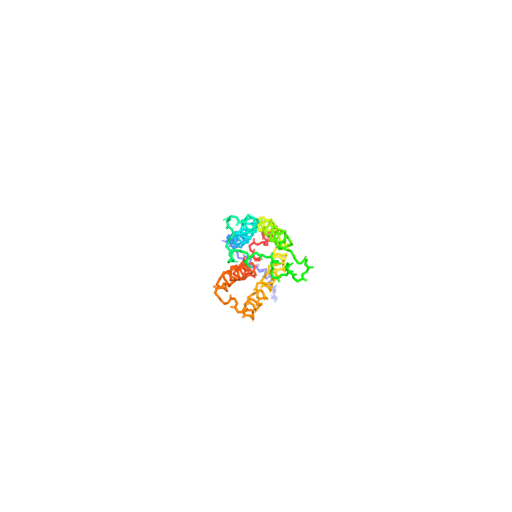OM 657 C C . VAL A 1 89 ? -5.051 7.793 6.735 1.00 96.81 89 VAL A C 1
ATOM 659 O O . VAL A 1 89 ? -5.536 7.759 7.862 1.00 96.81 89 VAL A O 1
ATOM 662 N N . LEU A 1 90 ? -5.452 6.955 5.777 1.00 94.44 90 LEU A N 1
ATOM 663 C CA . LEU A 1 90 ? -6.507 5.963 5.993 1.00 94.44 90 LEU A CA 1
ATOM 664 C C . LEU A 1 90 ? -6.102 4.913 7.039 1.00 94.44 90 LEU A C 1
ATOM 666 O O . LEU A 1 90 ? -6.932 4.531 7.857 1.00 94.44 90 LEU A O 1
ATOM 670 N N . GLY A 1 91 ? -4.838 4.489 7.079 1.00 92.69 91 GLY A N 1
ATOM 671 C CA . GLY A 1 91 ? -4.313 3.602 8.118 1.00 92.69 91 GLY A CA 1
ATOM 672 C C . GLY A 1 91 ? -4.413 4.227 9.513 1.00 92.69 91 GLY A C 1
ATOM 673 O O . GLY A 1 91 ? -4.921 3.596 10.440 1.00 92.69 91 GLY A O 1
ATOM 674 N N . LEU A 1 92 ? -4.037 5.502 9.660 1.00 94.38 92 LEU A N 1
ATOM 675 C CA . LEU A 1 92 ? -4.219 6.248 10.911 1.00 94.38 92 LEU A CA 1
ATOM 676 C C . LEU A 1 92 ? -5.704 6.398 11.278 1.00 94.38 92 LEU A C 1
ATOM 678 O O . LEU A 1 92 ? -6.082 6.181 12.428 1.00 94.38 92 LEU A O 1
ATOM 682 N N . LEU A 1 93 ? -6.568 6.699 10.307 1.00 93.00 93 LEU A N 1
ATOM 683 C CA . LEU A 1 93 ? -8.019 6.770 10.507 1.00 93.00 93 LEU A CA 1
ATOM 684 C C . LEU A 1 93 ? -8.628 5.417 10.913 1.00 93.00 93 LEU A C 1
ATOM 686 O O . LEU A 1 93 ? -9.560 5.376 11.721 1.00 93.00 93 LEU A O 1
ATOM 690 N N . LEU A 1 94 ? -8.078 4.301 10.425 1.00 90.56 94 LEU A N 1
ATOM 691 C CA . LEU A 1 94 ? -8.480 2.959 10.843 1.00 90.56 94 LEU A CA 1
ATOM 692 C C . LEU A 1 94 ? -8.140 2.704 12.318 1.00 90.56 94 LEU A C 1
ATOM 694 O O . LEU A 1 94 ? -8.931 2.066 13.015 1.00 90.56 94 LEU A O 1
ATOM 698 N N . ALA A 1 95 ? -7.033 3.255 12.830 1.00 90.44 95 ALA A N 1
ATOM 699 C CA . ALA A 1 95 ? -6.681 3.171 14.252 1.00 90.44 95 ALA A CA 1
ATOM 700 C C . ALA A 1 95 ? -7.713 3.874 15.159 1.00 90.44 95 ALA A C 1
ATOM 702 O O . ALA A 1 95 ? -7.929 3.451 16.297 1.00 90.44 95 ALA A O 1
ATOM 7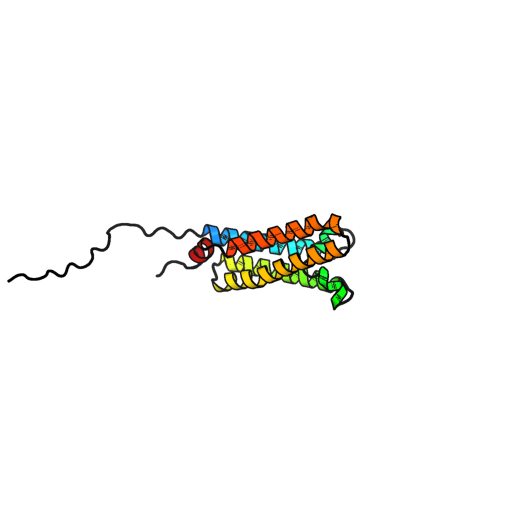03 N N . PHE A 1 96 ? -8.423 4.883 14.640 1.00 90.44 96 PHE A N 1
ATOM 704 C CA . PHE A 1 96 ? -9.578 5.502 15.305 1.00 90.44 96 PHE A CA 1
ATOM 705 C C . PHE A 1 96 ? -10.876 4.675 15.191 1.00 90.44 96 PHE A C 1
ATOM 707 O O . PHE A 1 96 ? -11.914 5.086 15.706 1.00 90.44 96 PHE A O 1
ATOM 714 N N . ARG A 1 97 ? -10.822 3.478 14.587 1.00 86.75 97 ARG A N 1
ATOM 715 C CA . ARG A 1 97 ? -11.916 2.494 14.466 1.00 86.75 97 ARG A CA 1
ATOM 716 C C . ARG A 1 97 ? -13.126 2.975 13.654 1.00 86.75 97 ARG A C 1
ATOM 718 O O . ARG A 1 97 ? -14.253 2.549 13.893 1.00 86.75 97 ARG A O 1
ATOM 725 N N . LEU A 1 98 ? -12.897 3.810 12.643 1.00 86.56 98 LEU A N 1
ATOM 726 C CA . LEU A 1 98 ? -13.941 4.285 11.731 1.00 86.56 98 LEU A CA 1
ATOM 727 C C . LEU A 1 98 ? -14.348 3.196 10.724 1.00 86.56 98 LEU A C 1
ATOM 729 O O . LEU A 1 98 ? -13.600 2.884 9.801 1.00 86.56 98 LEU A O 1
ATOM 733 N N . ALA A 1 99 ? -15.545 2.621 10.873 1.00 85.88 99 ALA A N 1
ATOM 734 C CA . ALA A 1 99 ? -15.986 1.459 10.088 1.00 85.88 99 ALA A CA 1
ATOM 735 C C . ALA A 1 99 ? -15.962 1.668 8.559 1.00 85.88 99 ALA A C 1
ATOM 737 O O . ALA A 1 99 ? -15.665 0.729 7.823 1.00 85.88 99 ALA A O 1
ATOM 738 N N . PHE A 1 100 ? -16.233 2.884 8.072 1.00 89.25 100 PHE A N 1
ATOM 739 C CA . PHE A 1 100 ? -16.205 3.182 6.634 1.00 89.25 100 PHE A CA 1
ATOM 740 C C . PHE A 1 100 ? -14.783 3.139 6.047 1.00 89.25 100 PHE A C 1
ATOM 742 O O . PHE A 1 100 ? -14.600 2.744 4.897 1.00 89.25 100 PHE A O 1
ATOM 749 N N . VAL A 1 101 ? -13.766 3.486 6.846 1.00 92.06 101 VAL A N 1
ATOM 750 C CA . VAL A 1 101 ? -12.356 3.526 6.424 1.00 92.06 101 VAL A CA 1
ATOM 751 C C . VAL A 1 101 ? -11.857 2.135 6.068 1.00 92.06 101 VAL A C 1
ATOM 753 O O . VAL A 1 101 ? -11.089 1.977 5.127 1.00 92.06 101 VAL A O 1
ATOM 756 N N . ARG A 1 102 ? -12.356 1.113 6.769 1.00 92.44 102 ARG A N 1
ATOM 757 C CA . ARG A 1 102 ? -12.067 -0.289 6.466 1.00 92.44 102 ARG A CA 1
ATOM 758 C C . ARG A 1 102 ? -12.392 -0.632 5.013 1.00 92.44 102 ARG A C 1
ATOM 760 O O . ARG A 1 102 ? -11.576 -1.237 4.332 1.00 92.44 102 ARG A O 1
ATOM 767 N N . TRP A 1 103 ? -13.571 -0.236 4.542 1.00 93.56 103 TRP A N 1
ATOM 768 C CA . TRP A 1 103 ? -14.013 -0.536 3.182 1.00 93.56 103 TRP A CA 1
ATOM 769 C C . TRP A 1 103 ? -13.283 0.301 2.135 1.00 93.56 103 TRP A C 1
ATOM 771 O O . TRP A 1 103 ? -12.985 -0.215 1.064 1.00 93.56 103 TRP A O 1
ATOM 781 N N . LEU A 1 104 ? -12.929 1.550 2.460 1.00 94.62 104 LEU A N 1
ATOM 782 C CA . LEU A 1 104 ? -12.055 2.354 1.602 1.00 94.62 104 LEU A CA 1
ATOM 783 C C . LEU A 1 104 ? -10.678 1.706 1.441 1.00 94.62 104 LEU A C 1
ATOM 785 O O . LEU A 1 104 ? -10.179 1.624 0.325 1.00 94.62 104 LEU A O 1
ATOM 789 N N . LEU A 1 105 ? -10.092 1.213 2.535 1.00 93.69 105 LEU A N 1
ATOM 790 C CA . LEU A 1 105 ? -8.803 0.525 2.511 1.00 93.69 105 LEU A CA 1
ATOM 791 C C . LEU A 1 105 ? -8.844 -0.759 1.685 1.00 93.69 105 LEU A C 1
ATOM 793 O O . LEU A 1 105 ? -7.902 -0.994 0.947 1.00 93.69 105 LEU A O 1
ATOM 797 N N . VAL A 1 106 ? -9.927 -1.537 1.762 1.00 94.69 106 VAL A N 1
ATOM 798 C CA . VAL A 1 106 ? -10.117 -2.739 0.929 1.00 94.69 106 VAL A CA 1
ATOM 799 C C . VAL A 1 106 ? -10.298 -2.379 -0.550 1.00 94.69 106 VAL A C 1
ATOM 801 O O . VAL A 1 106 ? -9.720 -2.996 -1.434 1.00 94.69 106 VAL A O 1
ATOM 804 N N . ALA A 1 107 ? -11.116 -1.370 -0.856 1.00 96.25 107 ALA A N 1
ATOM 805 C CA . ALA A 1 107 ? -11.369 -0.998 -2.246 1.00 96.25 107 ALA A CA 1
ATOM 806 C C . ALA A 1 107 ? -10.109 -0.428 -2.916 1.00 96.25 107 ALA A C 1
ATOM 808 O O . ALA A 1 107 ? -9.744 -0.825 -4.022 1.00 96.25 107 ALA A O 1
ATOM 809 N N . LEU A 1 108 ? -9.432 0.500 -2.237 1.00 95.75 108 LEU A N 1
ATOM 810 C CA . LEU A 1 108 ? -8.209 1.112 -2.744 1.00 95.75 108 LEU A CA 1
ATOM 811 C C . LEU A 1 108 ? -7.031 0.137 -2.688 1.00 95.75 108 LEU A C 1
ATOM 813 O O . LEU A 1 108 ? -6.208 0.132 -3.600 1.00 95.75 108 LEU A O 1
ATOM 817 N N . GLY A 1 109 ? -6.913 -0.664 -1.627 1.00 94.00 109 GLY A N 1
ATOM 818 C CA . GLY A 1 109 ? -5.834 -1.637 -1.459 1.00 94.00 109 GLY A CA 1
ATOM 819 C C . GLY A 1 109 ? -5.891 -2.703 -2.544 1.00 94.00 109 GLY A C 1
ATOM 820 O O . GLY A 1 109 ? -4.874 -2.982 -3.175 1.00 94.00 109 GLY A O 1
ATOM 821 N N . GLY A 1 110 ? -7.093 -3.187 -2.862 1.00 95.06 110 GLY A N 1
ATOM 822 C CA . GLY A 1 110 ? -7.338 -4.089 -3.978 1.00 95.06 110 GLY A CA 1
ATOM 823 C C . GLY A 1 110 ? -6.936 -3.476 -5.319 1.00 95.06 110 GLY A C 1
ATOM 824 O O . GLY A 1 110 ? -6.338 -4.160 -6.148 1.00 95.06 110 GLY A O 1
ATOM 825 N N . LEU A 1 111 ? -7.174 -2.174 -5.519 1.00 95.38 111 LEU A N 1
ATOM 826 C CA . LEU A 1 111 ? -6.721 -1.462 -6.717 1.00 95.38 111 LEU A CA 1
ATOM 827 C C . LEU A 1 111 ? -5.185 -1.412 -6.810 1.00 95.38 111 LEU A C 1
ATOM 829 O O . LEU A 1 111 ? -4.626 -1.661 -7.877 1.00 95.38 111 LEU A O 1
ATOM 833 N N . VAL A 1 112 ? -4.495 -1.139 -5.699 1.00 94.50 112 VAL A N 1
ATOM 834 C CA . VAL A 1 112 ? -3.022 -1.141 -5.646 1.00 94.50 112 VAL A CA 1
ATOM 835 C C . VAL A 1 112 ? -2.458 -2.551 -5.852 1.00 94.50 112 VAL A C 1
ATOM 837 O O . VAL A 1 112 ? -1.492 -2.726 -6.591 1.00 94.50 112 VAL A O 1
ATOM 840 N N . ALA A 1 113 ? -3.076 -3.577 -5.266 1.00 94.81 113 ALA A N 1
ATOM 841 C CA . ALA A 1 113 ? -2.684 -4.966 -5.478 1.00 94.81 113 ALA A CA 1
ATOM 842 C C . ALA A 1 113 ? -2.857 -5.379 -6.950 1.00 94.81 113 ALA A C 1
ATOM 844 O O . ALA A 1 113 ? -1.941 -5.954 -7.536 1.00 94.81 113 ALA A O 1
ATOM 845 N N . ALA A 1 114 ? -3.984 -5.024 -7.578 1.00 94.56 114 ALA A N 1
ATOM 846 C CA . ALA A 1 114 ? -4.216 -5.262 -9.002 1.00 94.56 114 ALA A CA 1
ATOM 847 C C . ALA A 1 114 ? -3.174 -4.548 -9.880 1.00 94.56 114 ALA A C 1
ATOM 849 O O . ALA A 1 114 ? -2.662 -5.144 -10.829 1.00 94.56 114 ALA A O 1
ATOM 850 N N . TYR A 1 115 ? -2.800 -3.312 -9.526 1.00 93.81 115 TYR A N 1
ATOM 851 C CA . TYR A 1 115 ? -1.692 -2.603 -10.167 1.00 93.81 115 TYR A CA 1
ATOM 852 C C . TYR A 1 115 ? -0.377 -3.389 -10.070 1.00 93.81 115 TYR A C 1
ATOM 854 O O . TYR A 1 115 ? 0.293 -3.568 -11.083 1.00 93.81 115 TYR A O 1
ATOM 862 N N . TYR A 1 116 ? -0.006 -3.889 -8.888 1.00 92.25 116 TYR A N 1
ATOM 863 C CA . TYR A 1 116 ? 1.244 -4.637 -8.732 1.00 92.25 116 TYR A CA 1
ATOM 864 C C . TYR A 1 116 ? 1.231 -5.973 -9.481 1.00 92.25 116 TYR A C 1
ATOM 866 O O . TYR A 1 116 ? 2.253 -6.349 -10.048 1.00 92.25 116 TYR A O 1
ATOM 874 N N . VAL A 1 117 ? 0.087 -6.663 -9.559 1.00 94.56 117 VAL A N 1
ATOM 875 C CA . VAL A 1 117 ? -0.063 -7.853 -10.415 1.00 94.56 117 VAL A CA 1
ATOM 876 C C . VAL A 1 117 ? 0.199 -7.494 -11.877 1.00 94.56 117 VAL A C 1
ATOM 878 O O . VAL A 1 117 ? 0.996 -8.159 -12.538 1.00 94.56 117 VAL A O 1
ATOM 881 N N . TYR A 1 118 ? -0.421 -6.421 -12.373 1.00 93.00 118 TYR A N 1
ATOM 882 C CA . TYR A 1 118 ? -0.182 -5.931 -13.729 1.00 93.00 118 TYR A CA 1
ATOM 883 C C . TYR A 1 118 ? 1.292 -5.564 -13.956 1.00 93.00 118 TYR A C 1
ATOM 885 O O . TYR A 1 118 ? 1.878 -5.987 -14.949 1.00 93.00 118 TYR A O 1
ATOM 893 N N . ALA A 1 119 ? 1.912 -4.837 -13.023 1.00 90.19 119 ALA A N 1
ATOM 894 C CA . ALA A 1 119 ? 3.312 -4.433 -13.115 1.00 90.19 119 ALA A CA 1
ATOM 895 C C . ALA A 1 119 ? 4.259 -5.643 -13.180 1.00 90.19 119 ALA A C 1
ATOM 897 O O . ALA A 1 119 ? 5.177 -5.652 -13.996 1.00 90.19 119 ALA A O 1
ATOM 898 N N . VAL A 1 120 ? 4.008 -6.689 -12.381 1.00 91.81 120 VAL A N 1
ATOM 899 C CA . VAL A 1 120 ? 4.764 -7.951 -12.441 1.00 91.81 120 VAL A CA 1
ATOM 900 C C . VAL A 1 120 ? 4.635 -8.602 -13.818 1.00 91.81 120 VAL A C 1
ATOM 902 O O . VAL A 1 120 ? 5.646 -8.998 -14.395 1.00 91.81 120 VAL A O 1
ATOM 905 N N . ILE A 1 121 ? 3.416 -8.691 -14.363 1.00 92.00 121 ILE A N 1
ATOM 906 C CA . ILE A 1 121 ? 3.176 -9.278 -15.691 1.00 92.00 121 ILE A CA 1
ATOM 907 C C . ILE A 1 121 ? 3.899 -8.474 -16.777 1.00 92.00 121 ILE A C 1
ATOM 909 O O . ILE A 1 121 ? 4.574 -9.074 -17.610 1.00 92.00 121 ILE A O 1
ATOM 913 N N . LYS A 1 122 ? 3.798 -7.137 -16.749 1.00 89.00 122 LYS A N 1
ATOM 914 C CA . LYS A 1 122 ? 4.456 -6.243 -17.716 1.00 89.00 122 LYS A CA 1
ATOM 915 C C . LYS A 1 122 ? 5.976 -6.427 -17.690 1.00 89.00 122 LYS A C 1
ATOM 917 O O . LYS A 1 122 ? 6.572 -6.733 -18.714 1.00 89.00 122 LYS A O 1
ATOM 922 N N . VAL A 1 123 ? 6.593 -6.355 -16.509 1.00 88.00 123 VAL A N 1
ATOM 923 C CA . VAL A 1 123 ? 8.051 -6.510 -16.364 1.00 88.00 123 VAL A CA 1
ATOM 924 C C . VAL A 1 123 ? 8.534 -7.896 -16.798 1.00 88.00 123 VAL A C 1
ATOM 926 O O . VAL A 1 123 ? 9.586 -8.006 -17.425 1.00 88.00 123 VAL A O 1
ATOM 929 N N . LEU A 1 124 ? 7.776 -8.958 -16.507 1.00 89.31 124 LEU A N 1
ATOM 930 C CA . LEU A 1 124 ? 8.102 -10.307 -16.980 1.00 89.31 124 LEU A CA 1
ATOM 931 C C . LEU A 1 124 ? 7.994 -10.433 -18.504 1.00 89.31 124 LEU A C 1
ATOM 933 O O . LEU A 1 124 ? 8.850 -11.072 -19.114 1.00 89.31 124 LEU A O 1
ATOM 937 N N . ALA A 1 125 ? 6.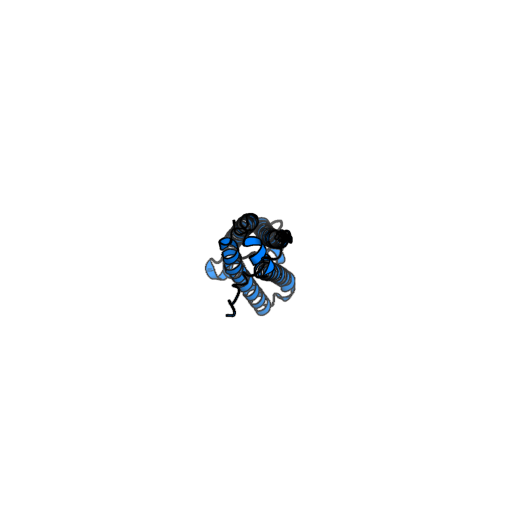968 -9.832 -19.112 1.00 89.88 125 ALA A N 1
ATOM 938 C CA . ALA A 1 125 ? 6.773 -9.840 -20.560 1.00 89.88 125 ALA A CA 1
ATOM 939 C C . ALA A 1 125 ? 7.894 -9.092 -21.302 1.00 89.88 125 ALA A C 1
ATOM 941 O O . ALA A 1 125 ? 8.328 -9.543 -22.360 1.00 89.88 125 ALA A O 1
ATOM 942 N N . ASP A 1 126 ? 8.414 -8.017 -20.705 1.00 87.62 126 ASP A N 1
ATOM 943 C CA . ASP A 1 126 ? 9.490 -7.193 -21.266 1.00 87.62 126 ASP A CA 1
ATOM 944 C C . ASP A 1 126 ? 10.905 -7.738 -20.957 1.00 87.62 126 ASP A C 1
ATOM 946 O O . ASP A 1 126 ? 11.911 -7.119 -21.300 1.00 87.62 126 ASP A O 1
ATOM 950 N N . GLY A 1 127 ? 11.012 -8.908 -20.312 1.00 85.06 127 GLY A N 1
ATOM 951 C CA . GLY A 1 127 ? 12.288 -9.570 -20.015 1.00 85.06 127 GLY A CA 1
ATOM 952 C C . GLY A 1 127 ? 13.021 -9.061 -18.766 1.00 85.06 127 GLY A C 1
ATOM 953 O O . GLY A 1 127 ? 14.131 -9.509 -18.486 1.00 85.06 127 GLY A O 1
ATOM 954 N N . GLY A 1 128 ? 12.406 -8.188 -17.963 1.00 82.81 128 GLY A N 1
ATOM 955 C CA . GLY A 1 128 ? 12.968 -7.606 -16.735 1.00 82.81 128 GLY A CA 1
ATOM 956 C C . GLY A 1 128 ? 12.923 -8.524 -15.506 1.00 82.81 128 GLY A C 1
ATOM 957 O O . GLY A 1 128 ? 12.725 -8.053 -14.385 1.00 82.81 128 GLY A O 1
ATOM 958 N N . GLY A 1 129 ? 13.080 -9.837 -15.697 1.00 80.38 129 GLY A N 1
ATOM 959 C CA . GLY A 1 129 ? 12.904 -10.856 -14.653 1.00 80.38 129 GLY A CA 1
ATOM 960 C C . GLY A 1 129 ? 13.761 -10.641 -13.399 1.00 80.38 129 GLY A C 1
ATOM 961 O O . GLY A 1 129 ? 13.323 -10.960 -12.294 1.00 80.38 129 GLY A O 1
ATOM 962 N N . GLU A 1 130 ? 14.944 -10.044 -13.550 1.00 83.94 130 GLU A N 1
ATOM 963 C CA . GLU A 1 130 ? 15.867 -9.747 -12.447 1.00 83.94 130 GLU A CA 1
ATOM 964 C C . GLU A 1 130 ? 15.291 -8.772 -11.408 1.00 83.94 130 GLU A C 1
ATOM 966 O O . GLU A 1 130 ? 15.612 -8.869 -10.226 1.00 83.94 130 GLU A O 1
ATOM 971 N N . PHE A 1 131 ? 14.363 -7.898 -11.807 1.00 83.69 131 PHE A N 1
ATOM 972 C CA . PHE A 1 131 ? 13.777 -6.894 -10.918 1.00 83.69 131 PHE A CA 1
ATOM 973 C C . PHE A 1 131 ? 12.424 -7.314 -10.319 1.00 83.69 131 PHE A C 1
ATOM 975 O O . PHE A 1 131 ? 11.859 -6.625 -9.466 1.00 83.69 131 PHE A O 1
ATOM 982 N N . VAL A 1 132 ? 11.894 -8.472 -10.724 1.00 87.62 132 VAL A N 1
ATOM 983 C CA . VAL A 1 132 ? 10.567 -8.957 -10.307 1.00 87.62 132 VAL A CA 1
ATOM 984 C C . VAL A 1 132 ? 10.491 -9.204 -8.804 1.00 87.62 132 VAL A C 1
ATOM 986 O O . VAL A 1 132 ? 9.419 -9.059 -8.220 1.00 87.62 132 VAL A O 1
ATOM 989 N N . ALA A 1 133 ? 11.614 -9.513 -8.151 1.00 86.75 133 ALA A N 1
ATOM 990 C CA . ALA A 1 133 ? 11.658 -9.737 -6.708 1.00 86.75 133 ALA A CA 1
ATOM 991 C C . ALA A 1 133 ? 11.140 -8.526 -5.906 1.00 86.75 133 ALA A C 1
ATOM 993 O O . ALA A 1 133 ? 10.363 -8.706 -4.967 1.00 86.75 133 ALA A O 1
ATOM 994 N N . ALA A 1 134 ? 11.501 -7.299 -6.302 1.00 87.19 134 ALA A N 1
ATOM 995 C CA . ALA A 1 134 ? 11.048 -6.079 -5.631 1.00 87.19 134 ALA A CA 1
ATOM 996 C C . ALA A 1 134 ? 9.532 -5.869 -5.788 1.00 87.19 134 ALA A C 1
ATOM 998 O O . ALA A 1 134 ? 8.833 -5.580 -4.814 1.00 87.19 134 ALA A O 1
ATOM 999 N N . LEU A 1 135 ? 9.007 -6.086 -6.999 1.00 88.94 135 LEU A N 1
ATOM 1000 C CA . LEU A 1 135 ? 7.573 -5.999 -7.287 1.00 88.94 135 LEU A CA 1
ATOM 1001 C C . LEU A 1 135 ? 6.770 -7.084 -6.566 1.00 88.94 135 LEU A C 1
ATOM 1003 O O . LEU A 1 135 ? 5.711 -6.799 -6.013 1.00 88.94 135 LEU A O 1
ATOM 1007 N N . ALA A 1 136 ? 7.281 -8.314 -6.538 1.00 90.12 136 ALA A N 1
ATOM 1008 C CA . ALA A 1 136 ? 6.654 -9.425 -5.838 1.00 90.12 136 ALA A CA 1
ATOM 1009 C C . ALA A 1 136 ? 6.604 -9.174 -4.325 1.00 90.12 136 ALA A C 1
ATOM 1011 O O . ALA A 1 136 ? 5.577 -9.420 -3.696 1.00 90.12 136 ALA A O 1
ATOM 1012 N N . LEU A 1 137 ? 7.676 -8.631 -3.740 1.00 91.31 137 LEU A N 1
ATOM 1013 C CA . LEU A 1 137 ? 7.708 -8.274 -2.323 1.00 91.31 137 LEU A CA 1
ATOM 1014 C C . LEU A 1 137 ? 6.703 -7.163 -1.999 1.00 91.31 137 LEU A C 1
ATOM 1016 O O . LEU A 1 137 ? 5.962 -7.282 -1.022 1.00 91.31 137 LEU A O 1
ATOM 1020 N N . ALA A 1 138 ? 6.626 -6.124 -2.836 1.00 91.44 138 ALA A N 1
ATOM 1021 C CA . ALA A 1 138 ? 5.620 -5.076 -2.694 1.00 91.44 138 ALA A CA 1
ATOM 1022 C C . ALA A 1 138 ? 4.197 -5.652 -2.798 1.00 91.44 138 ALA A C 1
ATOM 1024 O O . ALA A 1 138 ? 3.367 -5.396 -1.927 1.00 91.44 138 ALA A O 1
ATOM 1025 N N . LEU A 1 139 ? 3.932 -6.495 -3.802 1.00 92.31 139 LEU A N 1
ATOM 1026 C CA . LEU A 1 139 ? 2.644 -7.162 -3.991 1.00 92.31 139 LEU A CA 1
ATOM 1027 C C . LEU A 1 139 ? 2.237 -7.971 -2.755 1.00 92.31 139 LEU A C 1
ATOM 1029 O O . LEU A 1 139 ? 1.124 -7.821 -2.258 1.00 92.31 139 LEU A O 1
ATOM 1033 N N . VAL A 1 140 ? 3.137 -8.809 -2.240 1.00 95.31 140 VAL A N 1
ATOM 1034 C CA . VAL A 1 140 ? 2.880 -9.631 -1.050 1.00 95.31 140 VAL A CA 1
ATOM 1035 C C . VAL A 1 140 ? 2.586 -8.756 0.164 1.00 95.31 140 VAL A C 1
ATOM 1037 O O . VAL A 1 140 ? 1.654 -9.048 0.910 1.00 95.31 140 VAL A O 1
ATOM 1040 N N . LEU A 1 141 ? 3.330 -7.665 0.351 1.00 94.44 141 LEU A N 1
ATOM 1041 C CA . LEU A 1 141 ? 3.117 -6.746 1.466 1.00 94.44 141 LEU A CA 1
ATOM 1042 C C . LEU A 1 141 ? 1.718 -6.103 1.411 1.00 94.44 141 LEU A C 1
ATOM 1044 O O . LEU A 1 141 ? 1.008 -6.071 2.422 1.00 94.44 141 LEU A O 1
ATOM 1048 N N . TRP A 1 142 ? 1.292 -5.662 0.226 1.00 94.69 142 TRP A N 1
ATOM 1049 C CA . TRP A 1 142 ? -0.056 -5.139 0.000 1.00 94.69 142 TRP A CA 1
ATOM 1050 C C . TRP A 1 142 ? -1.135 -6.205 0.221 1.00 94.69 142 TRP A C 1
ATOM 1052 O O . TRP A 1 142 ? -2.106 -5.944 0.929 1.00 94.69 142 TRP A O 1
ATOM 1062 N N . LEU A 1 143 ? -0.942 -7.425 -0.288 1.00 95.00 143 LEU A N 1
ATOM 1063 C CA . LEU A 1 143 ? -1.889 -8.533 -0.122 1.00 95.00 143 LEU A CA 1
ATOM 1064 C C . LEU A 1 143 ? -2.040 -8.981 1.336 1.00 95.00 143 LEU A C 1
ATOM 1066 O O . LEU A 1 143 ? -3.155 -9.228 1.788 1.00 95.00 143 LEU A O 1
ATOM 1070 N N . ILE A 1 144 ? -0.949 -9.069 2.099 1.00 95.19 144 ILE A N 1
ATOM 1071 C CA . ILE A 1 144 ? -1.012 -9.406 3.531 1.00 95.19 144 ILE A CA 1
ATOM 1072 C C . ILE A 1 144 ? -1.840 -8.359 4.276 1.00 95.19 144 ILE A C 1
ATOM 1074 O O . ILE A 1 144 ? -2.660 -8.699 5.129 1.00 95.19 144 ILE A O 1
ATOM 1078 N N . THR A 1 145 ? -1.646 -7.090 3.931 1.00 92.75 145 THR A N 1
ATOM 1079 C CA . THR A 1 145 ? -2.334 -5.966 4.564 1.00 92.75 145 THR A CA 1
ATOM 1080 C C . THR A 1 145 ? -3.830 -5.949 4.215 1.00 92.75 145 THR A C 1
ATOM 1082 O O . THR A 1 145 ? -4.671 -5.813 5.107 1.00 92.75 145 THR A O 1
ATOM 1085 N N . GLU A 1 146 ? -4.170 -6.192 2.947 1.00 93.44 146 GLU A N 1
ATOM 1086 C CA . GLU A 1 146 ? -5.530 -6.433 2.435 1.00 93.44 146 GLU A CA 1
ATOM 1087 C C . GLU A 1 146 ? -6.238 -7.577 3.178 1.00 93.44 146 GLU A C 1
ATOM 1089 O O . GLU A 1 146 ? -7.336 -7.423 3.721 1.00 93.44 146 GLU A O 1
ATOM 1094 N N . VAL A 1 147 ? -5.588 -8.739 3.257 1.00 94.69 147 VAL A N 1
ATOM 1095 C CA . VAL A 1 147 ? -6.149 -9.908 3.938 1.00 94.69 147 VAL A CA 1
ATOM 1096 C C . VAL A 1 147 ? -6.361 -9.599 5.415 1.00 94.69 147 VAL A C 1
ATOM 1098 O O . VAL A 1 147 ? -7.437 -9.879 5.944 1.00 94.69 147 VAL A O 1
ATOM 1101 N N . ALA A 1 148 ? -5.386 -8.962 6.073 1.00 92.62 148 ALA A N 1
ATOM 1102 C CA . ALA A 1 148 ? -5.469 -8.609 7.485 1.00 92.62 148 ALA A CA 1
ATOM 1103 C C . ALA A 1 148 ? -6.692 -7.734 7.794 1.00 92.62 148 ALA A C 1
ATOM 1105 O O . ALA A 1 148 ? -7.385 -7.991 8.779 1.00 92.62 148 ALA A O 1
ATOM 1106 N N . VAL A 1 149 ? -7.013 -6.745 6.954 1.00 92.31 149 VAL A N 1
ATOM 1107 C CA . VAL A 1 149 ? -8.179 -5.872 7.176 1.00 92.31 149 VAL A CA 1
ATOM 1108 C C . VAL A 1 149 ? -9.513 -6.560 6.882 1.00 92.31 149 VAL A C 1
ATOM 1110 O O . VAL A 1 149 ? -10.535 -6.227 7.495 1.00 92.31 149 VAL A O 1
ATOM 1113 N N . LEU A 1 150 ? -9.528 -7.560 6.002 1.00 92.69 150 LEU A N 1
ATOM 1114 C CA . LEU A 1 150 ? -10.715 -8.364 5.704 1.00 92.69 150 LEU A CA 1
ATOM 1115 C C . LEU A 1 150 ? -11.063 -9.364 6.811 1.00 92.69 150 LEU A C 1
ATOM 1117 O O . LEU A 1 150 ? -12.228 -9.756 6.929 1.00 92.69 150 LEU A O 1
ATOM 1121 N N . LEU A 1 151 ? -10.110 -9.707 7.680 1.00 91.50 151 LEU A N 1
ATOM 1122 C CA . LEU A 1 151 ? -10.329 -10.666 8.758 1.00 91.50 151 LEU A CA 1
ATOM 1123 C C . LEU A 1 151 ? -11.533 -10.279 9.652 1.00 91.50 151 LEU A C 1
ATOM 1125 O O . LEU A 1 151 ? -11.649 -9.126 10.090 1.00 91.50 151 LEU A O 1
ATOM 1129 N N . PRO A 1 152 ? -12.426 -11.236 9.990 1.00 84.94 152 PRO A N 1
ATOM 1130 C CA . PRO A 1 152 ? -13.571 -10.984 10.867 1.00 84.94 152 PRO A CA 1
ATOM 1131 C C . PRO A 1 152 ? -13.205 -10.344 12.221 1.00 84.94 152 PRO A C 1
ATOM 1133 O O . PRO A 1 152 ? -13.928 -9.434 12.635 1.00 84.94 152 PRO A O 1
ATOM 1136 N N . PRO A 1 153 ? -12.086 -10.720 12.884 1.00 85.75 153 PRO A N 1
ATOM 1137 C CA . PRO A 1 153 ? -11.604 -10.044 14.088 1.00 85.75 153 PRO A CA 1
ATOM 1138 C C . PRO A 1 153 ? -11.437 -8.526 13.957 1.00 85.75 153 PRO A C 1
ATOM 1140 O O . PRO A 1 153 ? -11.743 -7.808 14.905 1.00 85.75 153 PRO A O 1
ATOM 1143 N N . VAL A 1 154 ? -11.015 -8.010 12.796 1.00 83.62 154 VAL A N 1
ATOM 1144 C CA . VAL A 1 154 ? -10.907 -6.557 12.574 1.00 83.62 154 VAL A CA 1
ATOM 1145 C C . VAL A 1 154 ? -12.295 -5.928 12.553 1.00 83.62 154 VAL A C 1
ATOM 1147 O O . VAL A 1 154 ? -12.542 -4.943 13.243 1.00 83.62 154 VAL A O 1
ATOM 1150 N N . GLY A 1 155 ? -13.246 -6.545 11.848 1.00 80.81 155 GLY A N 1
ATOM 1151 C CA . GLY A 1 155 ? -14.638 -6.090 11.838 1.00 80.81 155 GLY A CA 1
ATOM 1152 C C . GLY A 1 155 ? -15.295 -6.106 13.220 1.00 80.81 155 GLY A C 1
ATOM 1153 O O . GLY A 1 155 ? -16.043 -5.191 13.553 1.00 80.81 155 GLY A O 1
ATOM 1154 N N . GLN A 1 156 ? -14.999 -7.115 14.041 1.00 82.62 156 GLN A N 1
ATOM 1155 C CA . GLN A 1 156 ? -15.479 -7.201 15.423 1.00 82.62 156 GLN A CA 1
ATOM 1156 C C . GLN A 1 156 ? -14.840 -6.127 16.314 1.00 82.62 156 GLN A C 1
ATOM 1158 O O . GLN A 1 156 ? -15.548 -5.468 17.074 1.00 82.62 156 GLN A O 1
ATOM 1163 N N . ALA A 1 157 ? -13.532 -5.887 16.170 1.00 81.44 157 ALA A N 1
ATOM 1164 C CA . ALA A 1 157 ? -12.800 -4.858 16.911 1.00 81.44 157 ALA A CA 1
ATOM 1165 C C . ALA A 1 157 ? -13.328 -3.430 16.657 1.00 81.44 157 ALA A C 1
ATOM 1167 O O . ALA A 1 157 ? -13.191 -2.555 17.516 1.00 81.44 157 ALA A O 1
ATOM 1168 N N . MET A 1 158 ? -13.958 -3.196 15.500 1.00 78.38 158 MET A N 1
ATOM 1169 C CA . MET A 1 158 ? -14.531 -1.901 15.121 1.00 78.38 158 MET A CA 1
ATOM 1170 C C . MET A 1 158 ? -15.950 -1.654 15.647 1.00 78.38 158 MET A C 1
ATOM 1172 O O . MET A 1 158 ? -16.375 -0.506 15.690 1.00 78.38 158 MET A O 1
ATOM 1176 N N . ARG A 1 159 ? -16.699 -2.688 16.057 1.00 74.25 159 ARG A N 1
ATOM 1177 C CA . ARG A 1 159 ? -18.136 -2.547 16.370 1.00 74.25 159 ARG A CA 1
ATOM 1178 C C . ARG A 1 159 ? -18.456 -1.880 17.710 1.00 74.25 159 ARG A C 1
ATOM 1180 O O . ARG A 1 159 ? -19.618 -1.572 17.936 1.00 74.25 159 ARG A O 1
ATOM 1187 N N . GLY A 1 160 ? -17.464 -1.603 18.563 1.00 62.34 160 GLY A N 1
ATOM 1188 C CA . GLY A 1 160 ? -17.699 -1.013 19.890 1.00 62.34 160 GLY A CA 1
ATOM 1189 C C . GLY A 1 160 ? -18.663 -1.849 20.752 1.00 62.34 160 GLY A C 1
ATOM 1190 O O . GLY A 1 160 ? -19.151 -2.893 20.332 1.00 62.34 160 GLY A O 1
ATOM 1191 N N . ARG A 1 161 ? -18.916 -1.450 22.001 1.00 57.47 161 ARG A N 1
ATOM 1192 C CA . ARG A 1 161 ? -19.990 -2.073 22.794 1.00 57.47 161 ARG A CA 1
ATOM 1193 C C . ARG A 1 161 ? -21.339 -1.500 22.337 1.00 57.47 161 ARG A C 1
ATOM 1195 O O . ARG A 1 161 ? -21.382 -0.294 22.102 1.00 57.47 161 ARG A O 1
ATOM 1202 N N . PRO A 1 162 ? -22.425 -2.290 22.261 1.00 50.47 162 PRO A N 1
ATOM 1203 C CA . PRO A 1 162 ? -23.756 -1.703 22.346 1.00 50.47 162 PRO A CA 1
ATOM 1204 C C . PRO A 1 162 ? -23.861 -1.016 23.717 1.00 50.47 162 PRO A C 1
ATOM 1206 O O . PRO A 1 162 ? -23.550 -1.637 24.739 1.00 50.47 162 PRO A O 1
ATOM 1209 N N . HIS A 1 163 ? -24.157 0.284 23.704 1.00 48.25 163 HIS A N 1
ATOM 1210 C CA . HIS A 1 163 ? -24.492 1.055 24.901 1.00 48.25 163 HIS A CA 1
ATOM 1211 C C . HIS A 1 163 ? -25.856 0.632 25.440 1.00 48.25 163 HIS A C 1
ATOM 1213 O O . HIS A 1 163 ? -26.730 0.306 24.603 1.00 48.25 163 HIS A O 1
#

Radius of gyration: 23.08 Å; chains: 1; bounding box: 79×39×60 Å

Secondary structure (DSSP, 8-state):
------------TT-PPPPPP-HHHHHHHHHHHHHHHHHHHHHHHHHSTTT--HHHHHHSTTHHHHHHHHSSTHHHHHHHHHHHHHHHHHHHHHHTT-HHHHHHHHHHHHHHHHHHHHHHHHHHHTT-GGGHHHHHHHHHHHHHHHHHHHSHHHHHHHS----

Sequence (163 aa):
MNYPGHGWPQQPYGGYAPRPNTAPAYIAAALFVVCGVFSLVISILSISRSTRTVEMFIAVPGMAFSEDITGNGDFGYSTGISVGCTFTVLGLLLAFRLAFVRWLLVALGGLVAAYYVYAVIKVLADGGGEFVAALALALVLWLITEVAVLLPPVGQAMRGRPH

Foldseek 3Di:
DDDDDDPDPDDDPDDDDDDQDLVLLLVLLVLLLVLLQLLQVLLVLCVDPVRDDPLSLLLHACSVCCCVPPVDSVRSSVRSNVSSVVSNVLSVVSSVLDLVSLVVLLVVLVVSLVSLVVSLVVCVVVVVVVSSVSSVVSNVSSVVSNVSSVDVSSVSSSPDDDD

pLDDT: mean 83.68, std 13.56, range [43.91, 96.81]